Protein AF-A0A183GC17-F1 (afdb_monomer)

Sequence (123 aa):
MLTLDGQSRNILLQTDSKQPPVTRRQIGGLLISIGILGFLLKMKIWNRPISYYDRDSDPLLLQYVYTSPAARRLPRSGQLFCWVQTVKMYHDTRALAINETWLSRCDHGQLFTGDSFPFNDIP

Solvent-accessible surface area (backbone atoms only — not comparable to full-atom values): 8006 Å² total; per-residue (Å²): 136,80,88,81,83,90,82,79,84,86,82,87,78,84,74,76,76,76,70,74,80,77,49,73,67,59,59,53,52,52,53,50,51,52,50,50,52,51,50,52,51,49,51,59,62,68,67,51,79,80,85,73,84,60,66,88,81,37,72,74,55,58,79,74,55,85,77,48,78,34,42,74,69,47,53,96,68,68,93,40,82,41,75,45,83,54,51,69,94,32,47,92,49,62,51,43,55,39,53,76,60,62,38,71,75,31,56,27,43,42,60,48,55,92,55,86,73,96,55,71,83,58,48

pLDDT: mean 79.5, std 17.94, range [31.08, 95.62]

Organism: Heligmosomoides polygyrus (NCBI:txid6339)

Foldseek 3Di:
DDDDDPDDDDDDDPPPPPPPPCDPVNVVVVVVVVVVVVVVVVVVVVPDPPPDDDVVVPVVVVVQDDDFPQLVPQDPDDDFEAEEEDEPVCLVPPQVVCQVPCQVVGSHRYYHYNDDRPDRNRD

Structure (mmCIF, N/CA/C/O backbone):
data_AF-A0A183GC17-F1
#
_entry.id   AF-A0A183GC17-F1
#
loop_
_atom_site.group_PDB
_atom_site.id
_atom_site.type_symbol
_atom_site.label_atom_id
_atom_site.label_alt_id
_atom_site.label_comp_id
_atom_site.label_asym_id
_atom_site.label_entity_id
_atom_site.label_seq_id
_atom_site.pdbx_PDB_ins_code
_atom_site.Cartn_x
_atom_site.Cartn_y
_atom_site.Cartn_z
_atom_site.occupancy
_atom_site.B_iso_or_equiv
_atom_site.auth_seq_id
_atom_site.auth_comp_id
_atom_site.auth_asym_id
_atom_site.auth_atom_id
_atom_site.pdbx_PDB_model_num
ATOM 1 N N . MET A 1 1 ? -2.270 37.471 94.427 1.00 31.08 1 MET A N 1
ATOM 2 C CA . MET A 1 1 ? -0.878 37.020 94.243 1.00 31.08 1 MET A CA 1
ATOM 3 C C . MET A 1 1 ? -0.635 36.905 92.748 1.00 31.08 1 MET A C 1
ATOM 5 O O . MET A 1 1 ? -1.336 36.140 92.109 1.00 31.08 1 MET A O 1
ATOM 9 N N . LEU A 1 2 ? 0.297 37.725 92.251 1.00 37.19 2 LEU A N 1
ATOM 10 C CA . LEU A 1 2 ? 0.962 37.687 90.939 1.00 37.19 2 LEU A CA 1
ATOM 11 C C . LEU A 1 2 ? 0.138 38.037 89.682 1.00 37.19 2 LEU A C 1
ATOM 13 O O . LEU A 1 2 ? -0.490 37.205 89.041 1.00 37.19 2 LEU A O 1
ATOM 17 N N . THR A 1 3 ? 0.209 39.332 89.356 1.00 34.38 3 THR A N 1
ATOM 18 C CA . THR A 1 3 ? 0.655 39.889 88.063 1.00 34.38 3 THR A CA 1
ATOM 19 C C . THR A 1 3 ? 0.970 38.891 86.944 1.00 34.38 3 THR A C 1
ATOM 21 O O . THR A 1 3 ? 1.880 38.077 87.088 1.00 34.38 3 THR A O 1
ATOM 24 N N . LEU A 1 4 ? 0.353 39.086 85.776 1.00 45.38 4 LEU A N 1
ATOM 25 C CA . LEU A 1 4 ? 1.006 38.818 84.496 1.00 45.38 4 LEU A CA 1
ATOM 26 C C . LEU A 1 4 ? 0.851 40.042 83.590 1.00 45.38 4 LEU A C 1
ATOM 28 O O . LEU A 1 4 ? -0.222 40.332 83.064 1.00 45.38 4 LEU A O 1
ATOM 32 N N . ASP A 1 5 ? 1.964 40.766 83.495 1.00 37.19 5 ASP A N 1
ATOM 33 C CA . ASP A 1 5 ? 2.260 41.839 82.556 1.00 37.19 5 ASP A CA 1
ATOM 34 C C . ASP A 1 5 ? 2.039 41.391 81.107 1.00 37.19 5 ASP A C 1
ATOM 36 O O . ASP A 1 5 ? 2.694 40.478 80.604 1.00 37.19 5 ASP A O 1
ATOM 40 N N . GLY A 1 6 ? 1.153 42.093 80.402 1.00 40.12 6 GLY A N 1
ATOM 41 C CA . GLY A 1 6 ? 1.052 42.054 78.945 1.00 40.12 6 GLY A CA 1
ATOM 42 C C . GLY A 1 6 ? 2.088 42.984 78.316 1.00 40.12 6 GLY A C 1
ATOM 43 O O . GLY A 1 6 ? 1.746 44.052 77.811 1.00 40.12 6 GLY A O 1
ATOM 44 N N . GLN A 1 7 ? 3.360 42.592 78.375 1.00 40.50 7 GLN A N 1
ATOM 45 C CA . GLN A 1 7 ? 4.485 43.318 77.791 1.00 40.50 7 GLN A CA 1
ATOM 46 C C . GLN A 1 7 ? 4.797 42.810 76.379 1.00 40.50 7 GLN A C 1
ATOM 48 O O . GLN A 1 7 ? 5.365 41.735 76.213 1.00 40.50 7 GLN A O 1
ATOM 53 N N . SER A 1 8 ? 4.485 43.615 75.360 1.00 40.97 8 SER A N 1
ATOM 54 C CA . SER A 1 8 ? 5.437 43.978 74.290 1.00 40.97 8 SER A CA 1
ATOM 55 C C . SER A 1 8 ? 4.747 44.776 73.190 1.00 40.97 8 SER A C 1
ATOM 57 O O . SER A 1 8 ? 4.097 44.242 72.294 1.00 40.97 8 SER A O 1
ATOM 59 N N . ARG A 1 9 ? 4.941 46.093 73.248 1.00 45.34 9 ARG A N 1
ATOM 60 C CA . ARG A 1 9 ? 4.811 46.976 72.095 1.00 45.34 9 ARG A CA 1
ATOM 61 C C . ARG A 1 9 ? 6.095 46.895 71.263 1.00 45.34 9 ARG A C 1
ATOM 63 O O . ARG A 1 9 ? 7.181 47.009 71.817 1.00 45.34 9 ARG A O 1
ATOM 70 N N . ASN A 1 10 ? 5.909 46.846 69.945 1.00 45.91 10 ASN A N 1
ATOM 71 C CA . ASN A 1 10 ? 6.789 47.388 68.905 1.00 45.91 10 ASN A CA 1
ATOM 72 C C . ASN A 1 10 ? 8.181 46.764 68.720 1.00 45.91 10 ASN A C 1
ATOM 74 O O . ASN A 1 10 ? 9.160 47.261 69.263 1.00 45.91 10 ASN A O 1
ATOM 78 N N . ILE A 1 11 ? 8.293 45.833 67.765 1.00 44.75 11 ILE A N 1
ATOM 79 C CA . ILE A 1 11 ? 9.477 45.750 66.898 1.00 44.75 11 ILE A CA 1
ATOM 80 C C . ILE A 1 11 ? 9.003 45.634 65.445 1.00 44.75 11 ILE A C 1
ATOM 82 O O . ILE A 1 11 ? 8.639 44.570 64.959 1.00 44.75 11 ILE A O 1
ATOM 86 N N . LEU A 1 12 ? 8.941 46.801 64.801 1.00 50.16 12 LEU A N 1
ATOM 87 C CA . LEU A 1 12 ? 9.632 47.078 63.545 1.00 50.16 12 LEU A CA 1
ATOM 88 C C . LEU A 1 12 ? 9.655 45.932 62.518 1.00 50.16 12 LEU A C 1
ATOM 90 O O . LEU A 1 12 ? 10.566 45.119 62.536 1.00 50.16 12 LEU A O 1
ATOM 94 N N . LEU A 1 13 ? 8.712 45.948 61.576 1.00 47.38 13 LEU A N 1
ATOM 95 C CA . LEU A 1 13 ? 8.929 45.597 60.163 1.00 47.38 13 LEU A CA 1
ATOM 96 C C . LEU A 1 13 ? 7.716 46.097 59.367 1.00 47.38 13 LEU A C 1
ATOM 98 O O . LEU A 1 13 ? 7.005 45.357 58.695 1.00 47.38 13 LEU A O 1
ATOM 102 N N . GLN A 1 14 ? 7.465 47.406 59.445 1.00 40.56 14 GLN A N 1
ATOM 103 C CA . GLN A 1 14 ? 6.723 48.076 58.385 1.00 40.56 14 GLN A CA 1
ATOM 104 C C . GLN A 1 14 ? 7.715 48.226 57.228 1.00 40.56 14 GLN A C 1
ATOM 106 O O . GLN A 1 14 ? 8.332 49.271 57.038 1.00 40.56 14 GLN A O 1
ATOM 111 N N . THR A 1 15 ? 7.964 47.126 56.516 1.00 40.97 15 THR A N 1
ATOM 112 C CA . THR A 1 15 ? 8.569 47.190 55.190 1.00 40.97 15 THR A CA 1
ATOM 113 C C . THR A 1 15 ? 7.554 47.885 54.306 1.00 40.97 15 THR A C 1
ATOM 115 O O . THR A 1 15 ? 6.668 47.252 53.735 1.00 40.97 15 THR A O 1
ATOM 118 N N . ASP A 1 16 ? 7.663 49.208 54.263 1.00 44.03 16 ASP A N 1
ATOM 119 C CA . ASP A 1 16 ? 7.141 50.032 53.191 1.00 44.03 16 ASP A CA 1
ATOM 120 C C . ASP A 1 16 ? 7.805 49.523 51.908 1.00 44.03 1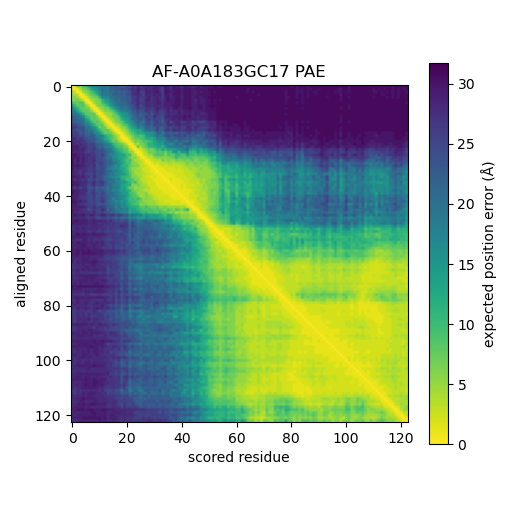6 ASP A C 1
ATOM 122 O O . ASP A 1 16 ? 8.931 49.887 51.556 1.00 44.03 16 ASP A O 1
ATOM 126 N N . SER A 1 17 ? 7.159 48.540 51.278 1.00 47.62 17 SER A N 1
ATOM 127 C CA . SER A 1 17 ? 7.534 48.066 49.959 1.00 47.62 17 SER A CA 1
ATOM 128 C C . SER A 1 17 ? 7.216 49.207 49.004 1.00 47.62 17 SER A C 1
ATOM 130 O O . SER A 1 17 ? 6.138 49.278 48.418 1.00 47.62 17 SER A O 1
ATOM 132 N N . LYS A 1 18 ? 8.159 50.145 48.870 1.00 49.16 18 LYS A N 1
ATOM 133 C CA . LYS A 1 18 ? 8.214 51.049 47.727 1.00 49.16 18 LYS A CA 1
ATOM 134 C C . LYS A 1 18 ? 8.422 50.179 46.498 1.00 49.16 18 LYS A C 1
ATOM 136 O O . LYS A 1 18 ? 9.551 49.953 46.063 1.00 49.16 18 LYS A O 1
ATOM 141 N N . GLN A 1 19 ? 7.324 49.681 45.937 1.00 54.06 19 GLN A N 1
ATOM 142 C CA . GLN A 1 19 ? 7.325 49.207 44.568 1.00 54.06 19 GLN A CA 1
ATOM 143 C C . GLN A 1 19 ? 7.888 50.352 43.716 1.00 54.06 19 GLN A C 1
ATOM 145 O O . GLN A 1 19 ? 7.362 51.470 43.782 1.00 54.06 19 GLN A O 1
ATOM 150 N N . PRO A 1 20 ? 8.988 50.129 42.970 1.00 57.41 20 PRO A N 1
ATOM 151 C CA . PRO A 1 20 ? 9.519 51.166 42.105 1.00 57.41 20 PRO A CA 1
ATOM 152 C C . PRO A 1 20 ? 8.394 51.572 41.151 1.00 57.41 20 PRO A C 1
ATOM 154 O O . PRO A 1 20 ? 7.661 50.693 40.686 1.00 57.41 20 PRO A O 1
ATOM 157 N N . PRO A 1 21 ? 8.208 52.873 40.869 1.00 56.50 21 PRO A N 1
ATOM 158 C CA . PRO A 1 21 ? 7.197 53.291 39.921 1.00 56.50 21 PRO A CA 1
ATOM 159 C C . PRO A 1 21 ? 7.580 52.656 38.592 1.00 56.50 21 PRO A C 1
ATOM 161 O O . PRO A 1 21 ? 8.543 53.075 37.947 1.00 56.50 21 PRO A O 1
ATOM 164 N N . VAL A 1 22 ? 6.864 51.599 38.205 1.00 58.09 22 VAL A N 1
ATOM 165 C CA . VAL A 1 22 ? 6.994 51.024 36.875 1.00 58.09 22 VAL A CA 1
ATOM 166 C C . VAL A 1 22 ? 6.552 52.139 35.950 1.00 58.09 22 VAL A C 1
ATOM 168 O O . VAL A 1 22 ? 5.368 52.451 35.817 1.00 58.09 22 VAL A O 1
ATOM 171 N N . THR A 1 23 ? 7.546 52.840 35.412 1.00 65.44 23 THR A N 1
ATOM 172 C CA . THR A 1 23 ? 7.335 54.038 34.616 1.00 65.44 23 THR A CA 1
ATOM 173 C C . THR A 1 23 ? 6.412 53.626 33.482 1.00 65.44 23 THR A C 1
ATOM 175 O O . THR A 1 23 ? 6.691 52.641 32.806 1.00 65.44 23 THR A O 1
ATOM 178 N N . ARG A 1 24 ? 5.322 54.358 33.244 1.00 60.72 24 ARG A N 1
ATOM 179 C CA . ARG A 1 24 ? 4.316 54.082 32.194 1.00 60.72 24 ARG A CA 1
ATOM 180 C C . ARG A 1 24 ? 4.923 53.689 30.829 1.00 60.72 24 ARG A C 1
ATOM 182 O O . ARG A 1 24 ? 4.319 52.942 30.067 1.00 60.72 24 ARG A O 1
ATOM 189 N N . ARG A 1 25 ? 6.151 54.151 30.555 1.00 61.47 25 ARG A N 1
ATOM 190 C CA . ARG A 1 25 ? 7.000 53.785 29.409 1.00 61.47 25 ARG A CA 1
ATOM 191 C C . ARG A 1 25 ? 7.417 52.300 29.361 1.00 61.47 25 ARG A C 1
ATOM 193 O O . ARG A 1 25 ? 7.415 51.727 28.279 1.00 61.47 25 ARG A O 1
ATOM 200 N N . GLN A 1 26 ? 7.733 51.666 30.492 1.00 67.44 26 GLN A N 1
ATOM 201 C CA . GLN A 1 26 ? 8.113 50.245 30.580 1.00 67.44 26 GLN A CA 1
ATOM 202 C C . GLN A 1 26 ? 6.938 49.309 30.264 1.00 67.44 26 GLN A C 1
ATOM 204 O O . GLN A 1 26 ? 7.114 48.323 29.554 1.00 67.44 26 GLN A O 1
ATOM 209 N N . ILE A 1 27 ? 5.728 49.655 30.717 1.00 73.19 27 ILE A N 1
ATOM 210 C CA . ILE A 1 27 ? 4.503 48.892 30.419 1.00 73.19 27 ILE A CA 1
ATOM 211 C C . ILE A 1 27 ? 4.175 48.980 28.923 1.00 73.19 27 ILE A C 1
ATOM 213 O O . ILE A 1 27 ? 3.867 47.969 28.297 1.00 73.19 27 ILE A O 1
ATOM 217 N N . GLY A 1 28 ? 4.311 50.171 28.326 1.00 75.56 28 GLY A N 1
ATOM 218 C CA . GLY A 1 28 ? 4.122 50.360 26.885 1.00 75.56 28 GLY A CA 1
ATOM 219 C C . GLY A 1 28 ? 5.087 49.521 26.041 1.00 75.56 28 GLY A C 1
ATOM 220 O O . GLY A 1 28 ? 4.658 48.858 25.101 1.00 75.56 28 GLY A O 1
ATOM 221 N N . GLY A 1 29 ? 6.372 49.485 26.411 1.00 80.81 29 GLY A N 1
ATOM 222 C CA . GLY A 1 29 ? 7.374 48.664 25.721 1.00 80.81 29 GLY A CA 1
ATOM 223 C C . GLY A 1 29 ? 7.085 47.159 25.791 1.00 80.81 29 GLY A C 1
ATOM 224 O O . GLY A 1 29 ? 7.237 46.462 24.789 1.00 80.81 29 GLY A O 1
ATOM 225 N N . LEU A 1 30 ? 6.610 46.668 26.941 1.00 85.69 30 LEU A N 1
ATOM 226 C CA . LEU A 1 30 ? 6.251 45.258 27.130 1.00 85.69 30 LEU A CA 1
ATOM 227 C C . LEU A 1 30 ? 5.031 44.843 26.288 1.00 85.69 30 LEU A C 1
ATOM 229 O O . LEU A 1 30 ? 5.008 43.755 25.721 1.00 85.69 30 LEU A O 1
ATOM 233 N N . LEU A 1 31 ? 4.022 45.708 26.162 1.00 86.81 31 LEU A N 1
ATOM 234 C CA . LEU A 1 31 ? 2.849 45.418 25.328 1.00 86.81 31 LEU A CA 1
ATOM 235 C C . LEU A 1 31 ? 3.206 45.370 23.836 1.00 86.81 31 LEU A C 1
ATOM 237 O O . LEU A 1 31 ? 2.719 44.501 23.111 1.00 86.81 31 LEU A O 1
ATOM 241 N N . ILE A 1 32 ? 4.096 46.260 23.387 1.00 88.56 32 ILE A N 1
ATOM 242 C CA . ILE A 1 32 ? 4.587 46.269 22.004 1.00 88.56 32 ILE A CA 1
ATOM 243 C C . ILE A 1 32 ? 5.379 44.990 21.710 1.00 88.56 32 ILE A C 1
ATOM 245 O O . ILE A 1 32 ? 5.157 44.366 20.673 1.00 88.56 32 ILE A O 1
ATOM 249 N N . SER A 1 33 ? 6.260 44.556 22.618 1.00 89.88 33 SER A N 1
ATOM 250 C CA . SER A 1 33 ? 7.050 43.337 22.407 1.00 89.88 33 SER A CA 1
ATOM 251 C C . SER A 1 33 ? 6.181 42.077 22.362 1.00 89.88 33 SER A C 1
ATOM 253 O O . SER A 1 33 ? 6.395 41.233 21.491 1.00 89.88 33 SER A O 1
ATOM 255 N N . ILE A 1 34 ? 5.154 41.975 23.215 1.00 92.69 34 ILE A N 1
ATOM 256 C CA . ILE A 1 34 ? 4.169 40.880 23.172 1.00 92.69 34 ILE A CA 1
ATOM 257 C C . ILE A 1 34 ? 3.397 40.894 21.845 1.00 92.69 34 ILE A C 1
ATOM 259 O O . ILE A 1 34 ? 3.218 39.841 21.232 1.00 92.69 34 ILE A O 1
ATOM 263 N N . GLY A 1 35 ? 2.981 42.072 21.367 1.00 92.44 35 GLY A N 1
ATOM 264 C CA . GLY A 1 35 ? 2.296 42.220 20.081 1.00 92.44 35 GLY A CA 1
ATOM 265 C C . GLY A 1 35 ? 3.158 41.782 18.893 1.00 92.44 35 GLY A C 1
ATOM 266 O O . GLY A 1 35 ? 2.703 41.004 18.053 1.00 92.44 35 GLY A O 1
ATOM 267 N N . ILE A 1 36 ? 4.424 42.211 18.859 1.00 93.50 36 ILE A N 1
ATOM 268 C CA . ILE A 1 36 ? 5.394 41.806 17.830 1.00 93.50 36 ILE A CA 1
ATOM 269 C C . ILE A 1 36 ? 5.636 40.296 17.892 1.00 93.50 36 ILE A C 1
ATOM 271 O O . ILE A 1 36 ? 5.587 39.628 16.861 1.00 93.50 36 ILE A O 1
ATOM 275 N N . LEU A 1 37 ? 5.847 39.733 19.084 1.00 92.62 37 LEU A N 1
ATOM 276 C CA . LEU A 1 37 ? 6.062 38.297 19.248 1.00 92.62 37 LEU A CA 1
ATOM 277 C C . LEU A 1 37 ? 4.840 37.491 18.784 1.00 92.62 37 LEU A C 1
ATOM 279 O O . LEU A 1 37 ? 4.995 36.518 18.049 1.00 92.62 37 LEU A O 1
ATOM 283 N N . GLY A 1 38 ? 3.627 37.921 19.141 1.00 92.81 38 GLY A N 1
ATOM 284 C CA . GLY A 1 38 ? 2.381 37.308 18.680 1.00 92.81 38 GLY A CA 1
ATOM 285 C C . GLY A 1 38 ? 2.222 37.362 17.158 1.00 92.81 38 GLY A C 1
ATOM 286 O O . GLY A 1 38 ? 1.863 36.357 16.541 1.00 92.81 38 GLY A O 1
ATOM 287 N N . PHE A 1 39 ? 2.555 38.495 16.538 1.00 91.75 39 PHE A N 1
ATOM 288 C CA . PHE A 1 39 ? 2.537 38.656 15.083 1.00 91.75 39 PHE A CA 1
ATOM 289 C C . PHE A 1 39 ? 3.566 37.753 14.387 1.00 91.75 39 PHE A C 1
ATOM 291 O O . PHE A 1 39 ? 3.227 37.045 13.438 1.00 91.75 39 PHE A O 1
ATOM 298 N N . LEU A 1 40 ? 4.802 37.701 14.895 1.00 90.06 40 LEU A N 1
ATOM 299 C CA . LEU A 1 40 ? 5.857 36.830 14.370 1.00 90.06 40 LEU A CA 1
ATOM 300 C C . LEU A 1 40 ? 5.503 35.343 14.520 1.00 90.06 40 LEU A C 1
ATOM 302 O O . LEU A 1 40 ? 5.730 34.561 13.596 1.00 90.06 40 LEU A O 1
ATOM 306 N N . LEU A 1 41 ? 4.899 34.950 15.645 1.00 90.19 41 LEU A N 1
ATOM 307 C CA . LEU A 1 41 ? 4.399 33.590 15.857 1.00 90.19 41 LEU A CA 1
ATOM 308 C C . LEU A 1 41 ? 3.273 33.252 14.874 1.00 90.19 41 LEU A C 1
ATOM 310 O O . LEU A 1 41 ? 3.284 32.172 14.282 1.00 90.19 41 LEU A O 1
ATOM 314 N N . LYS A 1 42 ? 2.337 34.177 14.635 1.00 87.31 42 LYS A N 1
ATOM 315 C CA . LYS A 1 42 ? 1.272 33.996 13.638 1.00 87.31 42 LYS A CA 1
ATOM 316 C C . LYS A 1 42 ? 1.833 33.868 12.225 1.00 87.31 42 LYS A C 1
ATOM 318 O O . LYS A 1 42 ? 1.433 32.940 11.530 1.00 87.31 42 LYS A O 1
ATOM 323 N N . MET A 1 43 ? 2.802 34.700 11.842 1.00 85.62 43 MET A N 1
ATOM 324 C CA . MET A 1 43 ? 3.498 34.593 10.554 1.00 85.62 43 MET A CA 1
ATOM 325 C C . MET A 1 43 ? 4.235 33.256 10.400 1.00 85.62 43 MET A C 1
ATOM 327 O O . MET A 1 43 ? 4.140 32.628 9.352 1.00 85.62 43 MET A O 1
ATOM 331 N N . LYS A 1 44 ? 4.914 32.764 11.444 1.00 84.44 44 LYS A N 1
ATOM 332 C CA . LYS A 1 44 ? 5.566 31.439 11.443 1.00 84.44 44 LYS A CA 1
ATOM 333 C C . LYS A 1 44 ? 4.574 30.279 11.312 1.00 84.44 44 LYS A C 1
ATOM 335 O O . LYS A 1 44 ? 4.928 29.255 10.738 1.00 84.44 44 LYS A O 1
ATOM 340 N N . ILE A 1 45 ? 3.369 30.415 11.865 1.00 79.75 45 ILE A N 1
ATOM 341 C CA . ILE A 1 45 ? 2.307 29.404 11.756 1.00 79.75 45 ILE A CA 1
ATOM 342 C C . ILE A 1 45 ? 1.665 29.442 10.365 1.00 79.75 45 ILE A C 1
ATOM 344 O O . ILE A 1 45 ? 1.466 28.387 9.772 1.00 79.75 45 ILE A O 1
ATOM 348 N N . TRP A 1 46 ? 1.383 30.635 9.838 1.00 78.75 46 TRP A N 1
ATOM 349 C CA . TRP A 1 46 ? 0.789 30.822 8.510 1.00 78.75 46 TRP A CA 1
ATOM 350 C C . TRP A 1 46 ? 1.739 30.461 7.370 1.00 78.75 46 TRP A C 1
ATOM 352 O O . TRP A 1 46 ? 1.311 29.884 6.381 1.00 78.75 46 TRP A O 1
ATOM 362 N N . ASN A 1 47 ? 3.031 30.750 7.516 1.00 77.44 47 ASN A N 1
ATOM 363 C CA . ASN A 1 47 ? 4.030 30.464 6.490 1.00 77.44 47 ASN A CA 1
ATOM 364 C C . ASN A 1 47 ? 4.594 29.038 6.582 1.00 77.44 47 ASN A C 1
ATOM 366 O O . ASN A 1 47 ? 5.678 28.768 6.062 1.00 77.44 47 ASN A O 1
ATOM 370 N N . ARG A 1 48 ? 3.915 28.118 7.282 1.00 76.00 48 ARG A N 1
ATOM 371 C CA . ARG A 1 48 ? 4.288 26.707 7.201 1.00 76.00 48 ARG A CA 1
ATOM 372 C C . ARG A 1 48 ? 3.875 26.193 5.822 1.00 76.00 48 ARG A C 1
ATOM 374 O O . ARG A 1 48 ? 2.678 26.196 5.537 1.00 76.00 48 ARG A O 1
ATOM 381 N N . PRO A 1 49 ? 4.817 25.736 4.980 1.00 73.44 49 PRO A N 1
ATOM 382 C CA . PRO A 1 49 ? 4.445 25.069 3.746 1.00 73.44 49 PRO A CA 1
ATOM 383 C C . PRO A 1 49 ? 3.606 23.841 4.102 1.00 73.44 49 PRO A C 1
ATOM 385 O O . PRO A 1 49 ? 4.016 23.008 4.914 1.00 73.44 49 PRO A O 1
ATOM 388 N N . ILE A 1 50 ? 2.411 23.756 3.523 1.00 70.12 50 ILE A N 1
ATOM 389 C CA . ILE A 1 50 ? 1.569 22.568 3.618 1.00 70.12 50 ILE A CA 1
ATOM 390 C C . ILE A 1 50 ? 2.256 21.503 2.765 1.00 70.12 50 ILE A C 1
ATOM 392 O O . ILE A 1 50 ? 2.171 21.525 1.543 1.00 70.12 50 ILE A O 1
ATOM 396 N N . SER A 1 51 ? 2.987 20.593 3.405 1.00 73.00 51 SER A N 1
ATOM 397 C CA . SER A 1 51 ? 3.667 19.477 2.739 1.00 73.00 51 SER A CA 1
ATOM 398 C C . SER A 1 51 ? 2.744 18.263 2.596 1.00 73.00 51 SER A C 1
ATOM 400 O O . SER A 1 51 ? 3.159 17.136 2.866 1.00 73.00 51 SER A O 1
ATOM 402 N N . TYR A 1 52 ? 1.473 18.485 2.253 1.00 74.44 52 TYR A N 1
ATOM 403 C CA . TYR A 1 52 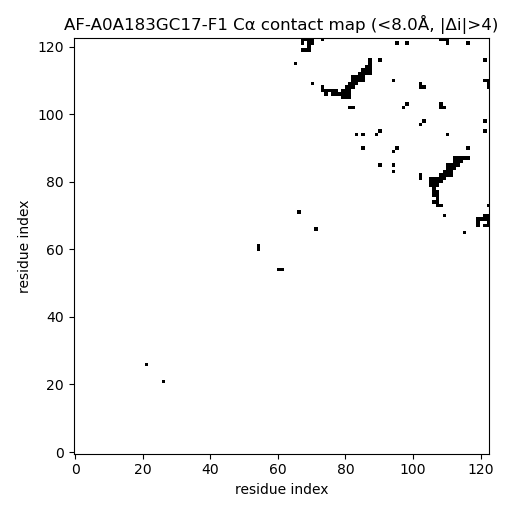? 0.553 17.393 1.957 1.00 74.44 52 TYR A CA 1
ATOM 404 C C . TYR A 1 52 ? 0.558 17.165 0.451 1.00 74.44 52 TYR A C 1
ATOM 406 O O . TYR A 1 52 ? 0.060 17.987 -0.313 1.00 74.44 52 TYR A O 1
ATOM 414 N N . TYR A 1 53 ? 1.189 16.072 0.036 1.00 76.38 53 TYR A N 1
ATOM 415 C CA . TYR A 1 53 ? 1.131 15.615 -1.342 1.00 76.38 53 TYR A CA 1
ATOM 416 C C . TYR A 1 53 ? -0.194 14.881 -1.550 1.00 76.38 53 TYR A C 1
ATOM 418 O O . TYR A 1 53 ? -0.420 13.831 -0.948 1.00 76.38 53 TYR A O 1
ATOM 426 N N . ASP A 1 54 ? -1.064 15.446 -2.383 1.00 80.94 54 ASP A N 1
ATOM 427 C CA . ASP A 1 54 ? -2.293 14.783 -2.802 1.00 80.94 54 ASP A CA 1
ATOM 428 C C . ASP A 1 54 ? -2.023 13.964 -4.065 1.00 80.94 54 ASP A C 1
ATOM 430 O O . ASP A 1 54 ? -1.831 14.516 -5.151 1.00 80.94 54 ASP A O 1
ATOM 434 N N . ARG A 1 55 ? -2.014 12.635 -3.928 1.00 78.69 55 ARG A N 1
ATOM 435 C CA . ARG A 1 55 ? -1.779 11.727 -5.056 1.00 78.69 55 ARG A CA 1
ATOM 436 C C . ARG A 1 55 ? -2.821 11.895 -6.164 1.00 78.69 55 ARG A C 1
ATOM 438 O O . ARG A 1 55 ? -2.490 11.689 -7.327 1.00 78.69 55 ARG A O 1
ATOM 445 N N . ASP A 1 56 ? -4.050 12.282 -5.830 1.00 81.19 56 ASP A N 1
ATOM 446 C CA . ASP A 1 56 ? -5.123 12.429 -6.820 1.00 81.19 56 ASP A CA 1
ATOM 447 C C . ASP A 1 56 ? -4.905 13.659 -7.723 1.00 81.19 56 ASP A C 1
ATOM 449 O O . ASP A 1 56 ? -5.454 13.734 -8.822 1.00 81.19 56 ASP A O 1
ATOM 453 N N . SER A 1 57 ? -4.041 14.590 -7.301 1.00 85.06 57 SER A N 1
ATOM 454 C CA . SER A 1 57 ? -3.626 15.752 -8.094 1.00 85.06 57 SER A CA 1
ATOM 455 C C . SER A 1 57 ? -2.496 15.461 -9.096 1.00 85.06 57 SER A C 1
ATOM 457 O O . SER A 1 57 ? -2.194 16.312 -9.933 1.00 85.06 57 SER A O 1
ATOM 459 N N . ASP A 1 58 ? -1.900 14.262 -9.054 1.00 87.12 58 ASP A N 1
ATOM 460 C CA . ASP A 1 58 ? -0.776 13.855 -9.903 1.00 87.12 58 ASP A CA 1
ATOM 461 C C . ASP A 1 58 ? -1.087 12.546 -10.661 1.00 87.12 58 ASP A C 1
ATOM 463 O O . ASP A 1 58 ? -0.682 11.446 -10.262 1.00 87.12 58 ASP A O 1
ATOM 467 N N . PRO A 1 59 ? -1.812 12.634 -11.792 1.00 85.19 59 PRO A N 1
ATOM 468 C CA . PRO A 1 59 ? -2.178 11.458 -12.576 1.00 85.19 59 PRO A CA 1
ATOM 469 C C . PRO A 1 59 ? -0.966 10.777 -13.228 1.00 85.19 59 PRO A C 1
ATOM 471 O O . PRO A 1 59 ? -1.036 9.592 -13.556 1.00 85.19 59 PRO A O 1
ATOM 474 N N . LEU A 1 60 ? 0.152 11.491 -13.399 1.00 88.31 60 LEU A N 1
ATOM 475 C CA . LEU A 1 60 ? 1.389 10.924 -13.934 1.00 88.31 60 LEU A CA 1
ATOM 476 C C . LEU A 1 60 ? 2.040 9.974 -12.928 1.00 88.31 60 LEU A C 1
ATOM 478 O O . LEU A 1 60 ? 2.671 9.009 -13.348 1.00 88.31 60 LEU A O 1
ATOM 482 N N . LEU A 1 61 ? 1.874 10.188 -11.621 1.00 84.12 61 LEU A N 1
ATOM 483 C CA . LEU A 1 61 ? 2.373 9.254 -10.612 1.00 84.12 61 LEU A CA 1
ATOM 484 C C . LEU A 1 61 ? 1.655 7.898 -10.686 1.00 84.12 61 LEU A C 1
ATOM 486 O O . LEU A 1 61 ? 2.286 6.850 -10.536 1.00 84.12 61 LEU A O 1
ATOM 490 N N . LEU A 1 62 ? 0.346 7.898 -10.964 1.00 81.44 62 LEU A N 1
ATOM 491 C CA . LEU A 1 62 ? -0.459 6.672 -11.036 1.00 81.44 62 LEU A CA 1
ATOM 492 C C . LEU A 1 62 ? 0.042 5.693 -12.109 1.00 81.44 62 LEU A C 1
ATOM 494 O O . LEU A 1 62 ? -0.149 4.490 -11.954 1.00 81.44 62 LEU A O 1
ATOM 498 N N . GLN A 1 63 ? 0.725 6.175 -13.154 1.00 86.06 63 GLN A N 1
ATOM 499 C CA . GLN A 1 63 ? 1.300 5.312 -14.194 1.00 86.06 63 GLN A CA 1
ATOM 500 C C . GLN A 1 63 ? 2.534 4.525 -13.716 1.00 86.06 63 GLN A C 1
ATOM 502 O O . GLN A 1 63 ? 2.866 3.493 -14.294 1.00 86.06 63 GLN A O 1
ATOM 507 N N . TYR A 1 64 ? 3.207 4.998 -12.663 1.00 84.62 64 TYR A N 1
ATOM 508 C CA . TYR A 1 64 ? 4.412 4.376 -12.103 1.00 84.62 64 TYR A CA 1
ATOM 509 C C . TYR A 1 64 ? 4.125 3.544 -10.850 1.00 84.62 64 TYR A C 1
ATOM 511 O O . TYR A 1 64 ? 4.990 2.801 -10.389 1.00 84.62 64 TYR A O 1
ATOM 519 N N . VAL A 1 65 ? 2.916 3.649 -10.293 1.00 86.12 65 VAL A N 1
ATOM 520 C CA . VAL A 1 65 ? 2.504 2.906 -9.102 1.00 86.12 65 VAL A CA 1
ATOM 521 C C . VAL A 1 65 ? 1.685 1.692 -9.5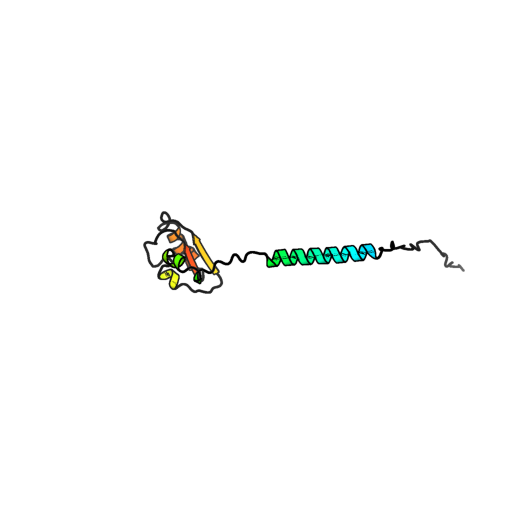18 1.00 86.12 65 VAL A C 1
ATOM 523 O O . VAL A 1 65 ? 0.496 1.782 -9.821 1.00 86.12 65 VAL A O 1
ATOM 526 N N . TYR A 1 66 ? 2.308 0.520 -9.470 1.00 87.94 66 TYR A N 1
ATOM 527 C CA . TYR A 1 66 ? 1.578 -0.736 -9.572 1.00 87.94 66 TYR A CA 1
ATOM 528 C C . TYR A 1 66 ? 0.936 -1.086 -8.223 1.00 87.94 66 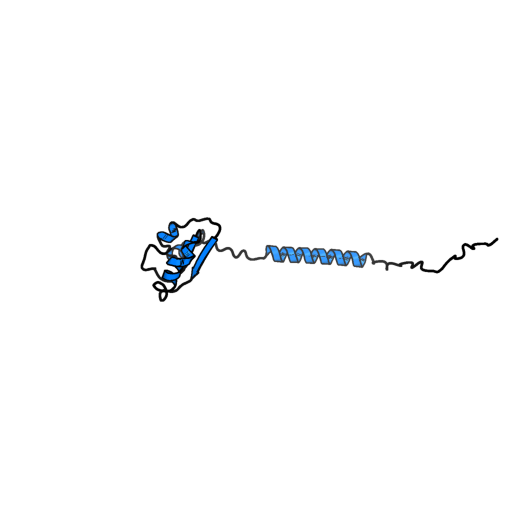TYR A C 1
ATOM 530 O O . TYR A 1 66 ? 1.595 -1.097 -7.189 1.00 87.94 66 TYR A O 1
ATOM 538 N N . THR A 1 67 ? -0.366 -1.380 -8.228 1.00 88.62 67 THR A N 1
ATOM 539 C CA . THR A 1 67 ? -1.094 -1.893 -7.055 1.00 88.62 67 THR A CA 1
ATOM 540 C C . THR A 1 67 ? -1.657 -3.268 -7.385 1.00 88.62 67 THR A C 1
ATOM 542 O O . THR A 1 67 ? -2.497 -3.382 -8.289 1.00 88.62 67 THR A O 1
ATOM 545 N N . SER A 1 68 ? -1.216 -4.284 -6.640 1.00 89.06 68 SER A N 1
ATOM 546 C CA . SER A 1 68 ? -1.629 -5.678 -6.815 1.00 89.06 68 SER A CA 1
ATOM 547 C C . SER A 1 68 ? -3.153 -5.851 -6.632 1.00 89.06 68 SER A C 1
ATOM 549 O O . SER A 1 68 ? -3.793 -5.083 -5.901 1.00 89.06 68 SER A O 1
ATOM 551 N N . PRO A 1 69 ? -3.786 -6.860 -7.264 1.00 90.00 69 PRO A N 1
ATOM 552 C CA . PRO A 1 69 ? -5.195 -7.169 -7.014 1.00 90.00 69 PRO A CA 1
ATOM 553 C C . PRO A 1 69 ? -5.503 -7.513 -5.549 1.00 90.00 69 PRO A C 1
ATOM 555 O O . PRO A 1 69 ? -6.632 -7.304 -5.105 1.00 90.00 69 PRO A O 1
ATOM 558 N N . ALA A 1 70 ? -4.537 -8.053 -4.796 1.00 88.44 70 ALA A N 1
ATOM 559 C CA . ALA A 1 70 ? -4.659 -8.261 -3.352 1.00 88.44 70 ALA A CA 1
ATOM 560 C C . ALA A 1 70 ? -4.701 -6.931 -2.591 1.00 88.44 70 ALA A C 1
ATOM 562 O O . ALA A 1 70 ? -5.661 -6.699 -1.857 1.00 88.44 70 ALA A O 1
ATOM 563 N N . ALA A 1 71 ? -3.763 -6.012 -2.846 1.00 89.38 71 ALA A N 1
ATOM 564 C CA . ALA A 1 71 ? -3.740 -4.696 -2.203 1.00 89.38 71 ALA A CA 1
ATOM 565 C C . ALA A 1 71 ? -5.039 -3.904 -2.401 1.00 89.38 71 ALA A C 1
ATOM 567 O O . ALA A 1 71 ? -5.517 -3.247 -1.480 1.00 89.38 71 ALA A O 1
ATOM 568 N N . ARG A 1 72 ? -5.663 -3.985 -3.585 1.00 89.50 72 ARG A N 1
ATOM 569 C CA . ARG A 1 72 ? -6.942 -3.293 -3.855 1.00 89.50 72 ARG A CA 1
ATOM 570 C C . ARG A 1 72 ? -8.103 -3.794 -2.994 1.00 89.50 72 ARG A C 1
ATOM 572 O O . ARG A 1 72 ? -9.072 -3.057 -2.820 1.00 89.50 72 ARG A O 1
ATOM 579 N N . ARG A 1 73 ? -8.026 -5.036 -2.507 1.00 90.25 73 ARG A N 1
ATOM 580 C CA . ARG A 1 73 ? -9.047 -5.673 -1.664 1.00 90.25 73 ARG A CA 1
ATOM 581 C C . ARG A 1 73 ? -8.843 -5.394 -0.174 1.00 90.25 73 ARG A C 1
ATOM 583 O O . ARG A 1 73 ? -9.723 -5.735 0.611 1.00 90.25 73 ARG A O 1
ATOM 590 N N . LEU A 1 74 ? -7.724 -4.778 0.214 1.00 89.12 74 LEU A N 1
ATOM 591 C CA . LEU A 1 74 ? -7.456 -4.460 1.611 1.00 89.12 74 LEU A CA 1
ATOM 592 C C . LEU A 1 74 ? -8.445 -3.412 2.151 1.00 89.12 74 LEU A C 1
ATOM 594 O O . LEU A 1 74 ? -8.814 -2.474 1.432 1.00 89.12 74 LEU A O 1
ATOM 598 N N . PRO A 1 75 ? -8.849 -3.518 3.428 1.00 91.19 75 PRO A N 1
ATOM 599 C CA . PRO A 1 75 ? -9.698 -2.525 4.079 1.00 91.19 75 PRO A CA 1
ATOM 600 C C . PRO A 1 75 ? -9.061 -1.133 4.049 1.00 91.19 75 PRO A C 1
ATOM 602 O O . PRO A 1 75 ? -7.913 -0.966 4.435 1.00 91.19 75 PRO A O 1
ATOM 605 N N . ARG A 1 76 ? -9.793 -0.088 3.647 1.00 87.56 76 ARG A N 1
ATOM 606 C CA . ARG A 1 76 ? -9.264 1.298 3.642 1.00 87.56 76 ARG A CA 1
ATOM 607 C C . ARG A 1 76 ? -9.215 1.952 5.029 1.00 87.56 76 ARG A C 1
ATOM 609 O O . ARG A 1 76 ? -8.726 3.068 5.160 1.00 87.56 76 ARG A O 1
ATOM 616 N N . SER A 1 77 ? -9.748 1.278 6.041 1.00 87.25 77 SER A N 1
ATOM 617 C CA . SER A 1 77 ? -9.834 1.746 7.422 1.00 87.25 77 SER A CA 1
ATOM 618 C C . SER A 1 77 ? -9.620 0.577 8.375 1.00 87.25 77 SER A C 1
ATOM 620 O O . SER A 1 77 ? -10.097 -0.524 8.103 1.00 87.25 77 SER A O 1
ATOM 622 N N . GLY A 1 78 ? -8.963 0.832 9.501 1.00 90.44 78 GLY A N 1
ATOM 623 C CA . GLY A 1 78 ? -8.671 -0.153 10.539 1.00 90.44 78 GLY A CA 1
ATOM 624 C C . GLY A 1 78 ? -7.976 0.508 11.727 1.00 90.44 78 GLY A C 1
ATOM 625 O O . GLY A 1 78 ? -7.697 1.710 11.694 1.00 90.44 78 GLY A O 1
ATOM 626 N N . GLN A 1 79 ? -7.708 -0.264 12.774 1.00 92.94 79 GLN A N 1
ATOM 627 C CA . GLN A 1 79 ? -6.964 0.191 13.946 1.00 92.94 79 GLN A CA 1
ATOM 628 C C . GLN A 1 79 ? -5.450 0.056 13.735 1.00 92.94 79 GLN A C 1
ATOM 630 O O . GLN A 1 79 ? -4.689 0.904 14.204 1.00 92.94 79 GLN A O 1
ATOM 635 N N . LEU A 1 80 ? -5.015 -0.986 13.020 1.00 93.44 80 LEU A N 1
ATOM 636 C CA . LEU A 1 80 ? -3.609 -1.298 12.795 1.00 93.44 80 LEU A CA 1
ATOM 637 C C . LEU A 1 80 ? -3.273 -1.347 11.299 1.00 93.44 80 LEU A C 1
ATOM 639 O O . LEU A 1 80 ? -3.617 -2.295 10.589 1.00 93.44 80 LEU A O 1
ATOM 643 N N . PHE A 1 81 ? -2.541 -0.330 10.844 1.00 93.31 81 PHE A N 1
ATOM 644 C CA . PHE A 1 81 ? -1.898 -0.310 9.533 1.00 93.31 81 PHE A CA 1
ATOM 645 C C . PHE A 1 81 ? -0.449 -0.787 9.655 1.00 93.31 81 PHE A C 1
ATOM 647 O O . PHE A 1 81 ? 0.346 -0.210 10.400 1.00 93.31 81 PHE A O 1
ATOM 654 N N . CYS A 1 82 ? -0.109 -1.820 8.895 1.00 94.44 82 CYS A N 1
ATOM 655 C CA . CYS A 1 82 ? 1.224 -2.393 8.829 1.00 94.44 82 CYS A CA 1
ATOM 656 C C . CYS A 1 82 ? 1.768 -2.267 7.419 1.00 94.44 82 CYS A C 1
ATOM 658 O O . CYS A 1 82 ? 1.099 -2.609 6.446 1.00 94.44 82 CYS A O 1
ATOM 660 N N . TRP A 1 83 ? 3.016 -1.835 7.309 1.00 94.69 83 TRP A N 1
ATOM 661 C CA . TRP A 1 83 ? 3.678 -1.738 6.023 1.00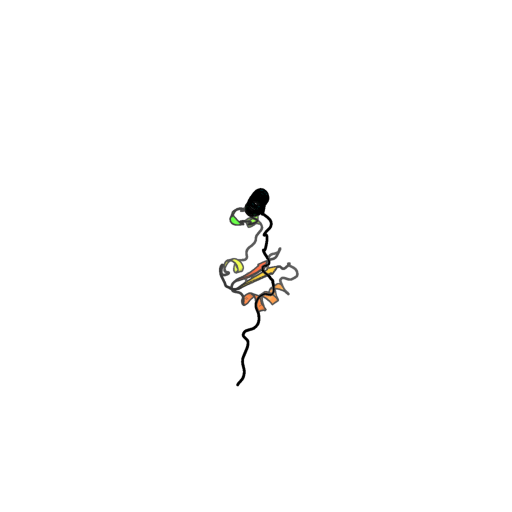 94.69 83 TRP A CA 1
ATOM 662 C C . TRP A 1 83 ? 5.110 -2.236 6.099 1.00 94.69 83 TRP A C 1
ATOM 664 O O . TRP A 1 83 ? 5.760 -2.175 7.144 1.00 94.69 83 TRP A O 1
ATOM 674 N N . VAL A 1 84 ?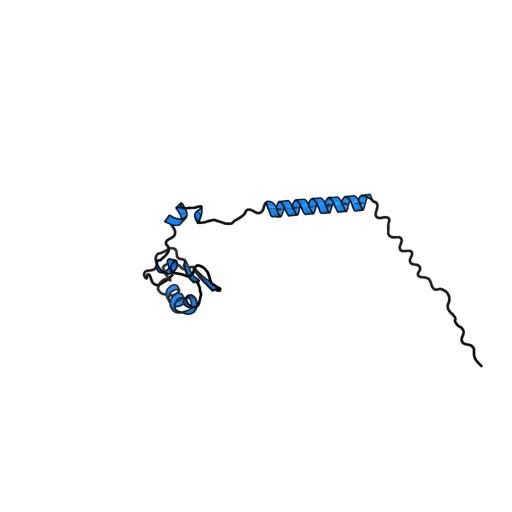 5.597 -2.732 4.969 1.00 95.38 84 VAL A N 1
ATOM 675 C CA . VAL A 1 84 ? 6.956 -3.247 4.831 1.00 95.38 84 VAL A CA 1
ATOM 676 C C . VAL A 1 84 ? 7.519 -2.762 3.510 1.00 95.38 84 VAL A C 1
ATOM 678 O O . VAL A 1 84 ? 6.948 -3.025 2.460 1.00 95.38 84 VAL A O 1
ATOM 681 N N . GLN A 1 85 ? 8.661 -2.086 3.545 1.00 95.62 85 GLN A N 1
ATOM 682 C CA . GLN A 1 85 ? 9.417 -1.779 2.337 1.00 95.62 85 GLN A CA 1
ATOM 683 C C . GLN A 1 85 ? 10.452 -2.876 2.082 1.00 95.62 85 GLN A C 1
ATOM 685 O O . GLN A 1 85 ? 11.215 -3.246 2.974 1.00 95.62 85 GLN A O 1
ATOM 690 N N . THR A 1 86 ? 10.484 -3.399 0.861 1.00 95.19 86 THR A N 1
ATOM 691 C CA . THR A 1 86 ? 11.378 -4.488 0.463 1.00 95.19 86 THR A CA 1
ATOM 692 C C . THR A 1 86 ? 11.882 -4.319 -0.971 1.00 95.19 86 THR A C 1
ATOM 694 O O . THR A 1 86 ? 11.409 -3.483 -1.742 1.00 95.19 86 THR A O 1
ATOM 697 N N . VAL A 1 87 ? 12.852 -5.143 -1.349 1.00 95.00 87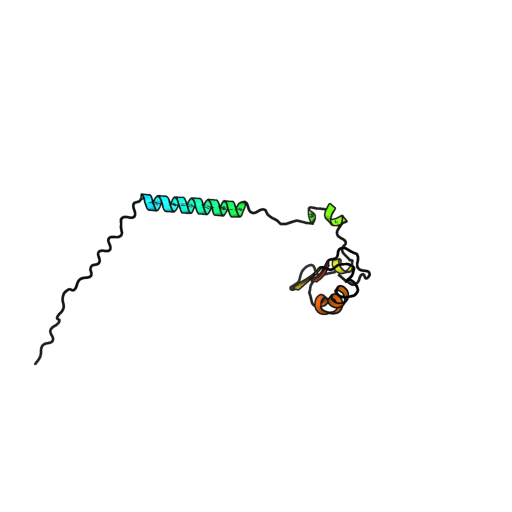 VAL A N 1
ATOM 698 C CA . VAL A 1 87 ? 13.445 -5.200 -2.690 1.00 95.00 87 VAL A CA 1
ATOM 699 C C . VAL A 1 87 ? 13.297 -6.604 -3.267 1.00 95.00 87 VAL A C 1
ATOM 701 O O . VAL A 1 87 ? 13.150 -7.569 -2.514 1.00 95.00 87 VAL A O 1
ATOM 704 N N . LYS A 1 88 ? 13.391 -6.726 -4.594 1.00 93.81 88 LYS A N 1
ATOM 705 C CA . LYS A 1 88 ? 13.192 -7.979 -5.338 1.00 93.81 88 LYS A CA 1
ATOM 706 C C . LYS A 1 88 ? 13.922 -9.189 -4.765 1.00 93.81 88 LYS A C 1
ATOM 708 O O . LYS A 1 88 ? 13.331 -10.250 -4.622 1.00 93.81 88 LYS A O 1
ATOM 713 N N . MET A 1 89 ? 15.187 -9.026 -4.369 1.00 95.00 89 MET A N 1
ATOM 714 C CA . MET A 1 89 ? 15.995 -10.130 -3.825 1.00 95.00 89 MET A CA 1
ATOM 715 C C . MET A 1 89 ? 15.441 -10.745 -2.527 1.00 95.00 89 MET A C 1
ATOM 717 O O . MET A 1 89 ? 15.893 -11.811 -2.117 1.00 95.00 89 MET A O 1
ATOM 721 N N . TYR A 1 90 ? 14.479 -10.093 -1.869 1.00 95.12 90 TYR A N 1
ATOM 722 C CA . TYR A 1 90 ? 13.866 -10.567 -0.630 1.00 95.12 90 TYR A CA 1
ATOM 723 C C . TYR A 1 90 ? 12.395 -10.965 -0.771 1.00 95.12 90 TYR A C 1
ATOM 725 O O . TYR A 1 90 ? 11.765 -11.255 0.248 1.00 95.12 90 TYR A O 1
ATOM 733 N N . HIS A 1 91 ? 11.845 -10.983 -1.990 1.00 93.69 91 HIS A N 1
ATOM 734 C CA . HIS A 1 91 ? 10.448 -11.360 -2.232 1.00 93.69 91 HIS A CA 1
ATOM 735 C C . HIS A 1 91 ? 10.152 -12.776 -1.722 1.00 93.69 91 HIS A C 1
ATOM 737 O O . HIS A 1 91 ? 9.284 -12.946 -0.870 1.00 93.69 91 HIS A O 1
ATOM 743 N N . ASP A 1 92 ? 10.965 -13.754 -2.119 1.00 92.62 92 ASP A N 1
ATOM 744 C CA . ASP A 1 92 ? 10.739 -15.172 -1.795 1.00 92.62 92 ASP A CA 1
ATOM 745 C C . ASP A 1 92 ? 11.307 -15.598 -0.431 1.00 92.62 92 ASP A C 1
ATOM 747 O O . ASP A 1 92 ? 11.271 -16.770 -0.067 1.00 92.62 92 ASP A O 1
ATOM 751 N N . THR A 1 93 ? 11.876 -14.660 0.332 1.00 94.12 93 THR A N 1
ATOM 752 C CA . THR A 1 93 ? 12.461 -14.945 1.651 1.00 94.12 93 THR A CA 1
ATOM 753 C C . THR A 1 93 ? 11.800 -14.103 2.731 1.00 94.12 93 THR A C 1
ATOM 755 O O . THR A 1 93 ? 10.867 -14.546 3.393 1.00 94.12 93 THR A O 1
ATOM 758 N N . ARG A 1 94 ? 12.266 -12.867 2.928 1.00 94.81 94 ARG A N 1
ATOM 759 C CA . ARG A 1 94 ? 11.820 -12.017 4.039 1.00 94.81 94 ARG A CA 1
ATOM 760 C C . ARG A 1 94 ? 10.385 -11.541 3.850 1.00 94.81 94 ARG A C 1
ATOM 762 O O . ARG A 1 94 ? 9.631 -11.545 4.814 1.00 94.81 94 ARG A O 1
ATOM 769 N N . ALA A 1 95 ? 10.015 -11.129 2.636 1.00 93.81 95 ALA A N 1
ATOM 770 C CA . ALA A 1 95 ? 8.664 -10.641 2.367 1.00 93.81 95 ALA A CA 1
ATOM 771 C C . ALA A 1 95 ? 7.633 -11.764 2.524 1.00 93.81 95 ALA A C 1
ATOM 773 O O . ALA A 1 95 ? 6.630 -11.566 3.206 1.00 93.81 95 ALA A O 1
ATOM 774 N N . LEU A 1 96 ? 7.935 -12.950 1.988 1.00 92.62 96 LEU A N 1
ATOM 775 C CA . LEU A 1 96 ? 7.111 -14.141 2.174 1.00 92.62 96 LEU A CA 1
ATOM 776 C C . LEU A 1 96 ? 6.958 -14.507 3.659 1.00 92.62 96 LEU A C 1
ATOM 778 O O . LEU A 1 96 ? 5.837 -14.607 4.151 1.00 92.62 96 LEU A O 1
ATOM 782 N N . ALA A 1 97 ? 8.065 -14.594 4.404 1.00 94.88 97 ALA A N 1
AT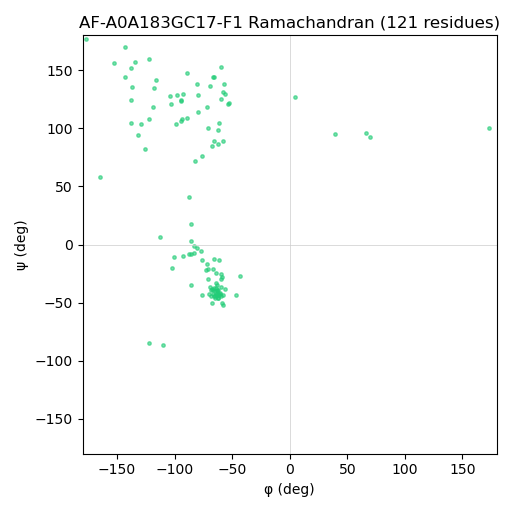OM 783 C CA . ALA A 1 97 ? 8.024 -14.921 5.829 1.00 94.88 97 ALA A CA 1
ATOM 784 C C . ALA A 1 97 ? 7.211 -13.904 6.651 1.00 94.88 97 ALA A C 1
ATOM 786 O O . ALA A 1 97 ? 6.509 -14.275 7.589 1.00 94.88 97 ALA A O 1
ATOM 787 N N . ILE A 1 98 ? 7.280 -12.613 6.313 1.00 95.44 98 ILE A N 1
ATOM 788 C CA . ILE A 1 98 ? 6.478 -11.575 6.974 1.00 95.44 98 ILE A CA 1
ATOM 789 C C . ILE A 1 98 ? 4.988 -11.730 6.638 1.00 95.44 98 ILE A C 1
ATOM 791 O O . ILE A 1 98 ? 4.153 -11.656 7.546 1.00 95.44 98 ILE A O 1
ATOM 795 N N . ASN A 1 99 ? 4.664 -11.976 5.364 1.00 92.75 99 ASN A N 1
ATOM 796 C CA . ASN A 1 99 ? 3.298 -12.199 4.892 1.00 92.75 99 ASN A CA 1
ATOM 797 C C . ASN A 1 99 ? 2.628 -13.378 5.617 1.00 92.75 99 ASN A C 1
ATOM 799 O O . ASN A 1 99 ? 1.491 -13.269 6.072 1.00 92.75 99 ASN A O 1
ATOM 803 N N . GLU A 1 100 ? 3.365 -14.475 5.798 1.00 92.38 100 GLU A N 1
ATOM 804 C CA . GLU A 1 100 ? 2.882 -15.693 6.460 1.00 92.38 100 GLU A CA 1
ATOM 805 C C . GLU A 1 100 ? 2.805 -15.585 7.992 1.00 92.38 100 GLU A C 1
ATOM 807 O O . GLU A 1 100 ? 2.182 -16.430 8.636 1.00 92.38 100 GLU A O 1
ATOM 812 N N . THR A 1 101 ? 3.416 -14.564 8.604 1.00 95.44 101 THR A N 1
ATOM 813 C CA . THR A 1 101 ? 3.513 -14.464 10.069 1.00 95.44 101 THR A CA 1
ATOM 814 C C . THR A 1 101 ? 2.662 -13.348 10.664 1.00 95.44 101 THR A C 1
ATOM 816 O O . THR A 1 101 ? 1.563 -13.599 11.160 1.00 95.44 101 THR A O 1
ATOM 819 N N . TRP A 1 102 ? 3.188 -12.127 10.731 1.00 94.12 102 TRP A N 1
ATOM 820 C CA . TRP A 1 102 ? 2.567 -11.039 11.488 1.00 94.12 102 TRP A CA 1
ATOM 821 C C . TRP A 1 102 ? 1.819 -10.038 10.610 1.00 94.12 102 TRP A C 1
ATOM 823 O O . TRP A 1 102 ? 0.935 -9.362 11.129 1.00 94.12 102 TRP A O 1
ATOM 833 N N . LEU A 1 103 ? 2.105 -9.961 9.306 1.00 94.06 103 LEU A N 1
ATOM 834 C CA . LEU A 1 103 ? 1.453 -8.992 8.417 1.00 94.06 103 LEU A CA 1
ATOM 835 C C . LEU A 1 103 ? -0.055 -9.248 8.288 1.00 94.06 103 LEU A C 1
ATOM 837 O O . LEU A 1 103 ? -0.846 -8.309 8.297 1.00 94.06 103 LEU A O 1
ATOM 841 N N . SER A 1 104 ? -0.449 -10.522 8.254 1.00 90.25 104 SER A N 1
ATOM 842 C CA . SER A 1 104 ? -1.848 -10.968 8.212 1.00 90.25 104 SER A CA 1
ATOM 843 C C . SER A 1 104 ? -2.652 -10.648 9.477 1.00 90.25 104 SER A C 1
ATOM 845 O O . SER A 1 104 ? -3.875 -10.753 9.468 1.00 90.25 104 SER A O 1
ATOM 847 N N . ARG A 1 105 ? -1.988 -10.253 10.571 1.00 92.94 105 ARG A N 1
ATOM 848 C CA . ARG A 1 105 ? -2.642 -9.869 11.832 1.00 92.94 105 ARG A CA 1
ATOM 849 C C . ARG A 1 105 ? -3.060 -8.399 11.856 1.00 92.94 105 ARG A C 1
ATOM 851 O O . ARG A 1 105 ? -3.706 -7.979 12.811 1.00 92.94 105 ARG A O 1
ATOM 858 N N . CYS A 1 106 ? -2.649 -7.619 10.861 1.00 93.94 106 CYS A N 1
ATOM 859 C CA . CYS A 1 106 ? -2.987 -6.209 10.742 1.00 93.94 106 CYS A CA 1
ATOM 860 C C . CYS A 1 106 ? -4.287 -6.039 9.953 1.00 93.94 106 CYS A C 1
ATOM 862 O O . CYS A 1 106 ? -4.547 -6.800 9.024 1.00 93.94 106 CYS A O 1
ATOM 864 N N . ASP A 1 107 ? -5.076 -5.013 10.275 1.00 93.25 107 ASP A N 1
ATOM 865 C CA . ASP A 1 107 ? -6.313 -4.720 9.537 1.00 93.25 107 ASP A CA 1
ATOM 866 C C . ASP A 1 107 ? -6.013 -4.357 8.076 1.00 93.25 107 ASP A C 1
ATOM 868 O O . ASP A 1 107 ? -6.768 -4.688 7.164 1.00 93.25 107 ASP A O 1
ATOM 872 N N . HIS A 1 108 ? -4.880 -3.685 7.856 1.00 94.00 108 HIS A N 1
ATOM 873 C CA . HIS A 1 108 ? -4.346 -3.375 6.538 1.00 94.00 108 HIS A CA 1
ATOM 874 C C . HIS A 1 108 ? -2.833 -3.612 6.537 1.00 94.00 108 HIS A C 1
ATOM 876 O O . HIS A 1 108 ? -2.075 -2.810 7.082 1.00 94.00 108 HIS A O 1
ATOM 882 N N . GLY A 1 109 ? -2.398 -4.716 5.929 1.00 93.50 109 GLY A N 1
ATOM 883 C CA . GLY A 1 109 ? -0.988 -5.047 5.713 1.00 93.50 109 GLY A CA 1
ATOM 884 C C . GLY A 1 109 ? -0.577 -4.816 4.260 1.00 93.50 109 GLY A C 1
ATOM 885 O O . GLY A 1 109 ? -1.246 -5.336 3.375 1.00 93.50 109 GLY A O 1
ATOM 886 N N . GLN A 1 110 ? 0.500 -4.067 4.004 1.00 92.69 110 GLN A N 1
ATOM 887 C CA . GLN A 1 110 ? 0.953 -3.761 2.639 1.00 92.69 110 GLN A CA 1
ATOM 888 C C . GLN A 1 110 ? 2.475 -3.877 2.458 1.00 92.69 110 GLN A C 1
ATOM 890 O O . GLN A 1 110 ? 3.254 -3.374 3.274 1.00 92.69 110 GLN A O 1
ATOM 895 N N . LEU A 1 111 ? 2.911 -4.501 1.361 1.00 93.81 111 LEU A N 1
ATOM 896 C CA . LEU A 1 111 ? 4.316 -4.577 0.969 1.00 93.81 111 LEU A CA 1
ATOM 897 C C . LEU A 1 111 ? 4.620 -3.596 -0.170 1.00 93.81 111 LEU A C 1
ATOM 899 O O . LEU A 1 111 ? 4.077 -3.672 -1.268 1.00 93.81 111 LEU A O 1
ATOM 903 N N . PHE A 1 112 ? 5.553 -2.682 0.080 1.00 93.00 112 PHE A N 1
ATOM 904 C CA . PHE A 1 112 ? 6.064 -1.739 -0.907 1.00 93.00 112 PHE A CA 1
ATOM 905 C C . PHE A 1 112 ? 7.375 -2.246 -1.488 1.00 93.00 112 PHE A C 1
ATOM 907 O O . PHE A 1 112 ? 8.318 -2.563 -0.759 1.00 93.00 112 PHE A O 1
ATOM 914 N N . THR A 1 113 ? 7.465 -2.290 -2.811 1.00 93.38 113 THR A N 1
ATOM 915 C CA . THR A 1 113 ? 8.671 -2.744 -3.495 1.00 93.38 113 THR A CA 1
ATOM 916 C C . THR A 1 113 ? 8.799 -2.116 -4.880 1.00 93.38 113 THR A C 1
ATOM 918 O O . THR A 1 113 ? 7.812 -1.666 -5.456 1.00 93.38 113 THR A O 1
ATOM 921 N N . GLY A 1 114 ? 10.030 -2.046 -5.390 1.00 91.81 114 GLY A N 1
ATOM 922 C CA . GLY A 1 114 ? 10.329 -1.497 -6.716 1.00 91.81 114 GLY A CA 1
ATOM 923 C C . GLY A 1 114 ? 10.078 -2.467 -7.875 1.00 91.81 114 GLY A C 1
ATOM 924 O O . GLY A 1 114 ? 10.248 -2.080 -9.024 1.00 91.81 114 GLY A O 1
ATOM 925 N N . ASP A 1 115 ? 9.682 -3.708 -7.586 1.00 90.31 115 ASP A N 1
ATOM 926 C CA . ASP A 1 115 ? 9.495 -4.782 -8.564 1.00 90.31 115 ASP A CA 1
ATOM 927 C C . ASP A 1 115 ? 8.179 -5.530 -8.311 1.00 90.31 115 ASP A C 1
ATOM 929 O O . ASP A 1 115 ? 7.673 -5.557 -7.195 1.00 90.31 115 ASP A O 1
ATOM 933 N N . SER A 1 116 ? 7.623 -6.196 -9.322 1.00 85.94 116 SER A N 1
ATOM 934 C CA . SER A 1 116 ? 6.408 -7.004 -9.159 1.00 85.94 116 SER A CA 1
ATOM 935 C C . SER A 1 116 ? 6.660 -8.265 -8.326 1.00 85.94 116 SER A C 1
ATOM 937 O O . SER A 1 116 ? 7.617 -8.993 -8.598 1.00 85.94 116 SER A O 1
ATOM 939 N N . PHE A 1 117 ? 5.755 -8.575 -7.393 1.00 84.75 117 PHE A N 1
ATOM 940 C CA . PHE A 1 117 ? 5.723 -9.888 -6.748 1.00 84.75 117 PHE A CA 1
ATOM 941 C C . PHE A 1 117 ? 5.340 -10.988 -7.756 1.00 84.75 117 PHE A C 1
ATOM 943 O O . PHE A 1 117 ? 4.498 -10.749 -8.625 1.00 84.75 117 PHE A O 1
ATOM 950 N N . PRO A 1 118 ? 5.911 -12.199 -7.635 1.00 79.81 118 PRO A N 1
ATOM 951 C CA . PRO A 1 118 ? 5.559 -13.331 -8.494 1.00 79.81 118 PRO A CA 1
ATOM 952 C C . PRO A 1 118 ? 4.154 -13.894 -8.213 1.00 79.81 118 PRO A C 1
ATOM 954 O O . PRO A 1 118 ? 3.570 -14.537 -9.084 1.00 79.81 118 PRO A O 1
ATOM 957 N N . PHE A 1 119 ? 3.594 -13.636 -7.026 1.00 79.88 119 PHE A N 1
ATOM 958 C CA . PHE A 1 119 ? 2.296 -14.152 -6.587 1.00 79.88 119 PHE A CA 1
ATOM 959 C C . PHE A 1 119 ? 1.288 -13.022 -6.356 1.00 79.88 119 PHE A C 1
ATOM 961 O O . PHE A 1 119 ? 1.627 -11.975 -5.809 1.00 79.88 119 PHE A O 1
ATOM 968 N N . ASN A 1 120 ? 0.026 -13.261 -6.724 1.00 80.19 120 ASN A N 1
ATOM 969 C CA . ASN A 1 120 ? -1.064 -12.289 -6.571 1.00 80.19 120 ASN A CA 1
ATOM 970 C C . ASN A 1 120 ? -1.701 -12.276 -5.172 1.00 80.19 120 ASN A C 1
ATOM 972 O O . A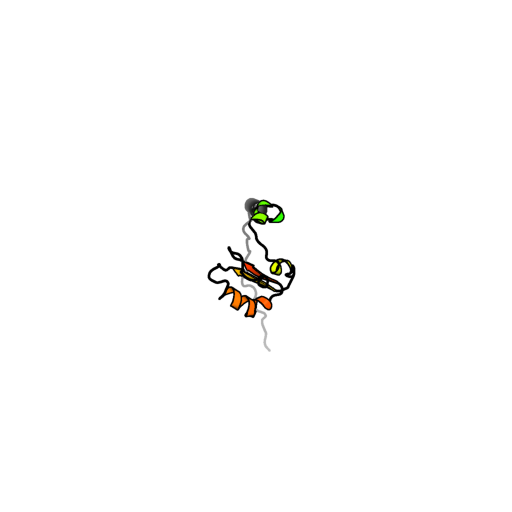SN A 1 120 ? -2.621 -11.490 -4.943 1.00 80.19 120 ASN A O 1
ATOM 976 N N . ASP A 1 121 ? -1.240 -13.141 -4.269 1.00 80.06 121 ASP A N 1
ATOM 977 C CA . ASP A 1 121 ? -1.800 -13.314 -2.922 1.00 80.06 121 ASP A CA 1
ATOM 978 C C . ASP A 1 121 ? -1.101 -12.438 -1.875 1.00 80.06 121 ASP A C 1
ATOM 980 O O . ASP A 1 121 ? -1.569 -12.321 -0.744 1.00 80.06 121 ASP A O 1
ATOM 984 N N . ILE A 1 122 ? 0.010 -11.809 -2.261 1.00 81.19 122 ILE A N 1
ATOM 985 C CA . ILE A 1 122 ? 0.789 -10.914 -1.413 1.00 81.19 122 ILE A CA 1
ATOM 986 C C . ILE A 1 122 ? 0.318 -9.471 -1.673 1.00 81.19 122 ILE A C 1
ATOM 988 O O . ILE A 1 122 ? 0.299 -9.050 -2.837 1.00 81.19 122 ILE A O 1
ATOM 992 N N . PRO A 1 123 ? -0.098 -8.730 -0.628 1.00 74.25 123 PRO A N 1
ATOM 993 C CA . PRO A 1 123 ? -0.615 -7.373 -0.763 1.00 74.25 123 PRO A CA 1
ATOM 994 C C . PRO A 1 123 ? 0.444 -6.363 -1.211 1.00 74.25 123 PRO A C 1
ATOM 996 O O . PRO A 1 123 ? 1.445 -6.178 -0.484 1.00 74.25 123 PRO A O 1
#

Radius of gyration: 36.0 Å; Cα contacts (8 Å, |Δi|>4): 83; chains: 1; bounding box: 26×70×108 Å

Secondary structure (DSSP, 8-state):
-----------------------HHHHHHHHHHHHHHHHHHHHHHHT-------GGG-HHHHTT----TTGGGS-S--S-EEEEEE-GGGIIIIIHHHHHHTGGGSSEEEEEESS--S-TT--

Mean predicted aligned error: 15.5 Å